Protein AF-A0A164IA90-F1 (afdb_monomer)

Foldseek 3Di:
DDDDDDPPPDDPLVVLLVQLVVLLVVLVVLLVVLVVLVVDQAQPQPPPGNHPLPDVCNVVRVVSNVVSNVVSVVSNVSSVVSNVVSVVSNVVSVVSVVVVVVVVVVVVVVVVD

pLDDT: mean 82.69, std 14.76, range [39.81, 97.88]

Organism: NCBI:txid455432

InterPro domains:
  IPR036689 ESAT-6-like superfamily [SSF140453] (9-107)

Mean predicted aligned error: 9.69 Å

Secondary structure (DSSP, 8-state):
------------HHHHHHHHHHHHHHHHHHHHHHHHHHHT-TTS-TTT-S-TT-GGGHHHHHHHHHHHHHHHHHHHHHHHHHHHHHHHHHHHHHHHHHHHHHHHHHHHHHTT-

Solvent-accessible surface area (backbone atoms only — not comparable to full-atom values): 6190 Å² total; per-residue (Å²): 142,85,83,90,86,75,95,67,87,77,76,60,45,66,58,39,46,50,52,20,52,52,33,38,54,50,17,50,51,37,39,51,52,22,53,52,45,68,78,60,50,57,46,70,18,82,92,84,41,88,35,76,53,38,86,95,32,44,72,57,22,52,52,51,26,55,48,50,54,51,50,29,52,49,32,44,54,50,18,52,52,38,35,53,50,18,48,51,42,41,50,53,32,52,55,50,57,50,52,52,53,52,50,52,52,52,50,56,58,60,74,75,111

Radius of gyration: 25.87 Å; Cα contacts (8 Å, |Δi|>4): 86; chains: 1; bounding box: 50×20×84 Å

Sequence (113 aa):
MTGTGSDGVSIDVAGVASLAAEMRRSAETIAQHAGRLDAQLFGTGRGGAESEAGRNYAAHGEAVHAGLERISHWLRQWSRAVSATADALGTAGVDYSTTERENARRIAAAGNQ

Structure (mmCIF, N/CA/C/O backbone):
data_AF-A0A164IA90-F1
#
_entry.id   AF-A0A164IA90-F1
#
loop_
_atom_site.group_PDB
_atom_site.id
_atom_site.type_symbol
_atom_site.label_atom_id
_atom_site.label_alt_id
_atom_site.label_comp_id
_atom_site.label_asym_id
_atom_site.label_entity_id
_atom_site.label_seq_id
_atom_site.pdbx_PDB_ins_code
_atom_site.Cartn_x
_atom_site.Cartn_y
_atom_site.Cartn_z
_atom_site.occupancy
_atom_site.B_iso_or_equiv
_atom_site.auth_seq_id
_atom_site.auth_comp_id
_atom_site.auth_asym_id
_atom_site.auth_atom_id
_atom_site.pdbx_PDB_model_num
ATOM 1 N N . MET A 1 1 ? -5.158 -7.625 53.491 1.00 46.44 1 MET A N 1
ATOM 2 C CA . MET A 1 1 ? -5.173 -8.553 52.344 1.00 46.44 1 MET A CA 1
ATOM 3 C C . MET A 1 1 ? -6.606 -8.644 51.846 1.00 46.44 1 MET A C 1
ATOM 5 O O . MET A 1 1 ? -7.401 -9.350 52.444 1.00 46.44 1 MET A O 1
ATOM 9 N N . THR A 1 2 ? -6.943 -7.860 50.824 1.00 39.81 2 THR A N 1
ATOM 10 C CA . THR A 1 2 ? -8.220 -7.902 50.091 1.00 39.81 2 THR A CA 1
ATOM 11 C C . THR A 1 2 ? -7.862 -7.676 48.630 1.00 39.81 2 THR A C 1
ATOM 13 O O . THR A 1 2 ? -7.368 -6.607 48.277 1.00 39.81 2 THR A O 1
ATOM 16 N N . GLY A 1 3 ? -7.959 -8.739 47.837 1.00 40.34 3 GLY A N 1
ATOM 17 C CA . GLY A 1 3 ? -7.514 -8.769 46.452 1.00 40.34 3 GLY A CA 1
ATOM 18 C C . GLY A 1 3 ? -8.601 -8.412 45.437 1.00 40.34 3 GLY A C 1
ATOM 19 O O . GLY A 1 3 ? -9.791 -8.470 45.734 1.00 40.34 3 GLY A O 1
ATOM 20 N N . THR A 1 4 ? -8.084 -8.152 44.232 1.00 59.50 4 THR A N 1
ATOM 21 C CA . THR A 1 4 ? -8.633 -8.367 42.878 1.00 59.50 4 THR A CA 1
ATOM 22 C C . THR A 1 4 ? -9.707 -7.427 42.318 1.00 59.50 4 THR A C 1
ATOM 24 O O . THR A 1 4 ? -10.856 -7.449 42.741 1.00 59.50 4 THR A O 1
ATOM 27 N N . GLY A 1 5 ? -9.309 -6.723 41.246 1.00 46.22 5 GLY A N 1
ATOM 28 C CA . GLY A 1 5 ? -10.140 -6.015 40.261 1.00 46.22 5 GLY A CA 1
ATOM 29 C C . GLY A 1 5 ? -9.548 -4.627 39.986 1.00 46.22 5 GLY A C 1
ATOM 30 O O . GLY A 1 5 ? -9.716 -3.745 40.810 1.00 46.22 5 GLY A O 1
ATOM 31 N N . SER A 1 6 ? -8.780 -4.339 38.934 1.00 47.69 6 SER A N 1
ATOM 32 C CA . SER A 1 6 ? -8.774 -4.847 37.564 1.00 47.69 6 SER A CA 1
ATOM 33 C C . SER A 1 6 ? -7.370 -4.714 36.944 1.00 47.69 6 SER A C 1
ATOM 35 O O . SER A 1 6 ? -6.975 -3.618 36.552 1.00 47.69 6 SER A O 1
ATOM 37 N N . ASP A 1 7 ? -6.653 -5.817 36.736 1.00 44.84 7 ASP A N 1
ATOM 38 C CA . ASP A 1 7 ? -5.526 -5.840 35.781 1.00 44.84 7 ASP A CA 1
ATOM 39 C C . ASP A 1 7 ? -6.075 -5.994 34.350 1.00 44.84 7 ASP A C 1
ATOM 41 O O . ASP A 1 7 ? -5.654 -6.840 33.561 1.00 44.84 7 ASP A O 1
ATOM 45 N N . GLY A 1 8 ? -7.116 -5.219 34.039 1.00 48.75 8 GLY A N 1
ATOM 46 C CA . GLY A 1 8 ? -7.713 -5.175 32.718 1.00 48.75 8 GLY A CA 1
ATOM 47 C C . GLY A 1 8 ? -6.752 -4.441 31.802 1.00 48.75 8 GLY A C 1
ATOM 48 O O . GLY A 1 8 ? -6.618 -3.223 31.898 1.00 48.75 8 GLY A O 1
ATOM 49 N N . VAL A 1 9 ? -6.067 -5.177 30.928 1.00 58.28 9 VAL A N 1
ATOM 50 C CA . VAL A 1 9 ? -5.353 -4.591 29.791 1.00 58.28 9 VAL A CA 1
ATOM 51 C C . VAL A 1 9 ? -6.383 -3.827 28.969 1.00 58.28 9 VAL A C 1
ATOM 53 O O . VAL A 1 9 ? -7.111 -4.455 28.211 1.00 58.28 9 VAL A O 1
ATOM 56 N N . SER A 1 10 ? -6.470 -2.510 29.155 1.00 65.56 10 SER A N 1
ATOM 57 C CA . SER A 1 10 ? -7.334 -1.614 28.387 1.00 65.56 10 SER A CA 1
ATOM 58 C C . SER A 1 10 ? -6.644 -1.265 27.071 1.00 65.56 10 SER A C 1
ATOM 60 O O . SER A 1 10 ? -5.515 -0.770 27.068 1.00 65.56 10 SER A O 1
ATOM 62 N N . ILE A 1 11 ? -7.298 -1.551 25.945 1.00 73.50 11 ILE A N 1
ATOM 63 C CA . ILE A 1 11 ? -6.842 -1.083 24.634 1.00 73.50 11 ILE A CA 1
ATOM 64 C C . ILE A 1 11 ? -7.284 0.368 24.453 1.00 73.50 11 ILE A C 1
ATOM 66 O O . ILE A 1 11 ? -8.469 0.684 24.56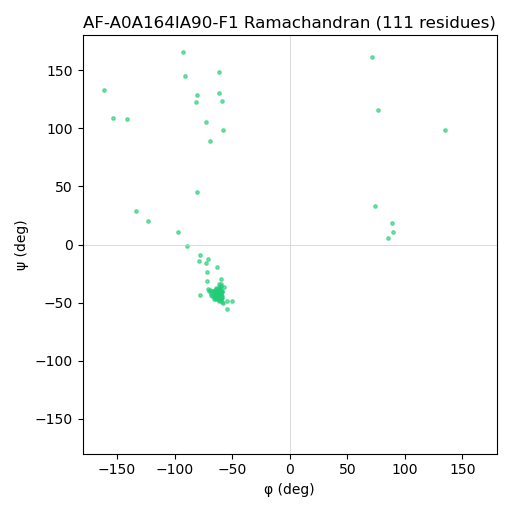2 1.00 73.50 11 ILE A O 1
ATOM 70 N N . ASP A 1 12 ? -6.341 1.237 24.085 1.00 83.12 12 ASP A N 1
ATOM 71 C CA . ASP A 1 12 ? -6.658 2.564 23.564 1.00 83.12 12 ASP A CA 1
ATOM 72 C C . ASP A 1 12 ? -7.298 2.435 22.172 1.00 83.12 12 ASP A C 1
ATOM 74 O O . ASP A 1 12 ? -6.630 2.424 21.136 1.00 83.12 12 ASP A O 1
ATOM 78 N N . VAL A 1 13 ? -8.625 2.303 22.153 1.00 82.12 13 VAL A N 1
ATOM 79 C CA . VAL A 1 13 ? -9.419 2.169 20.925 1.00 82.12 13 VAL A CA 1
ATOM 80 C C . VAL A 1 13 ? -9.234 3.383 20.007 1.00 82.12 13 VAL A C 1
ATOM 82 O O . VAL A 1 13 ? -9.220 3.226 18.785 1.00 82.12 13 VAL A O 1
ATOM 85 N N . ALA A 1 14 ? -9.056 4.584 20.568 1.00 82.69 14 ALA A N 1
ATOM 86 C CA . ALA A 1 14 ? -8.830 5.796 19.784 1.00 82.69 14 ALA A CA 1
ATOM 87 C C . ALA A 1 14 ? -7.440 5.781 19.126 1.00 82.69 14 ALA A C 1
ATOM 89 O O . ALA A 1 14 ? -7.312 6.125 17.945 1.00 82.69 14 ALA A O 1
ATOM 90 N N . GLY A 1 15 ? -6.423 5.314 19.852 1.00 85.75 15 GLY A N 1
ATOM 91 C CA . GLY A 1 15 ? -5.078 5.076 19.330 1.00 85.75 15 GLY A CA 1
ATOM 92 C C . GLY A 1 15 ? -5.062 4.038 18.207 1.00 85.75 15 GLY A C 1
ATOM 93 O O . GLY A 1 15 ? -4.502 4.295 17.141 1.00 85.75 15 GLY A O 1
ATOM 94 N N . VAL A 1 16 ? -5.752 2.905 18.384 1.00 87.94 16 VAL A N 1
ATOM 95 C CA . VAL A 1 16 ? -5.875 1.861 17.346 1.00 87.94 16 VAL A CA 1
ATOM 96 C C . VAL A 1 16 ? -6.597 2.385 16.104 1.00 87.94 16 VAL A C 1
ATOM 98 O O . VAL A 1 16 ? -6.147 2.144 14.983 1.00 87.94 16 VAL A O 1
ATOM 101 N N . ALA A 1 17 ? -7.685 3.140 16.276 1.00 86.88 17 ALA A N 1
ATOM 102 C CA . ALA A 1 17 ? -8.403 3.747 15.157 1.00 86.88 17 ALA A CA 1
ATOM 103 C C . ALA A 1 17 ? -7.533 4.761 14.393 1.00 86.88 17 ALA A C 1
ATOM 105 O O . ALA A 1 17 ? -7.547 4.781 13.159 1.00 86.88 17 ALA A O 1
ATOM 106 N N . SER A 1 18 ? -6.745 5.565 15.113 1.00 90.81 18 SER A N 1
ATOM 107 C CA . SER A 1 18 ? -5.811 6.529 14.520 1.00 90.81 18 SER A CA 1
ATOM 108 C C . SER A 1 18 ? -4.702 5.825 13.738 1.00 90.81 18 SER A C 1
ATOM 110 O O . SER A 1 18 ? -4.471 6.157 12.576 1.00 90.81 18 SER A O 1
ATOM 112 N N . LEU A 1 19 ? -4.095 4.783 14.315 1.00 91.25 19 LEU A N 1
ATOM 113 C CA . LEU A 1 19 ? -3.091 3.962 13.639 1.00 91.25 19 LEU A CA 1
ATOM 114 C C . LEU A 1 19 ? -3.654 3.318 12.364 1.00 91.25 19 LEU A C 1
ATOM 116 O O . LEU A 1 19 ? -3.032 3.386 11.305 1.00 91.25 19 LEU A O 1
ATOM 120 N N . ALA A 1 20 ? -4.856 2.737 12.429 1.00 91.75 20 ALA A N 1
ATOM 121 C CA . ALA A 1 20 ? -5.515 2.169 11.256 1.00 91.75 20 ALA A CA 1
ATOM 122 C C . ALA A 1 20 ? -5.733 3.229 10.157 1.00 91.75 20 ALA A C 1
ATOM 124 O O . ALA A 1 20 ? -5.506 2.963 8.976 1.00 91.75 20 ALA A O 1
ATOM 125 N N . ALA A 1 21 ? -6.123 4.453 10.522 1.00 92.50 21 ALA A N 1
ATOM 126 C CA . ALA A 1 21 ? -6.273 5.548 9.565 1.00 92.50 21 ALA A CA 1
ATOM 127 C C . ALA A 1 21 ? -4.933 5.966 8.924 1.00 92.50 21 ALA A C 1
ATOM 129 O O . ALA A 1 21 ? -4.872 6.186 7.712 1.00 92.50 21 ALA A O 1
ATOM 130 N N . GLU A 1 22 ? -3.850 6.034 9.700 1.00 96.19 22 GLU A N 1
ATOM 131 C CA . GLU A 1 22 ? -2.503 6.328 9.190 1.00 96.19 22 GLU A CA 1
ATOM 132 C C . GLU A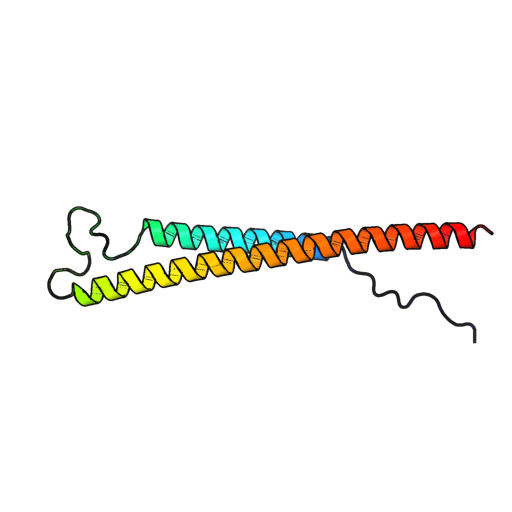 1 22 ? -1.982 5.237 8.249 1.00 96.19 22 GLU A C 1
ATOM 134 O O . GLU A 1 22 ? -1.391 5.534 7.204 1.00 96.19 22 GLU A O 1
ATOM 139 N N . MET A 1 23 ? -2.257 3.972 8.569 1.00 95.88 23 MET A N 1
ATOM 140 C CA . MET A 1 23 ? -1.922 2.844 7.706 1.00 95.88 23 MET A CA 1
ATOM 141 C C . MET A 1 23 ? -2.680 2.911 6.377 1.00 95.88 23 MET A C 1
ATOM 143 O O . MET A 1 23 ? -2.057 2.753 5.327 1.00 95.88 23 MET A O 1
ATOM 147 N N . ARG A 1 24 ? -3.983 3.233 6.379 1.00 95.75 24 ARG A N 1
ATOM 148 C CA . ARG A 1 24 ? -4.744 3.437 5.128 1.00 95.75 24 ARG A CA 1
ATOM 149 C C . ARG A 1 24 ? -4.156 4.563 4.280 1.00 95.75 24 ARG A C 1
ATOM 151 O O . ARG A 1 24 ? -3.925 4.368 3.090 1.00 95.75 24 ARG A O 1
ATOM 158 N N . ARG A 1 25 ? -3.808 5.700 4.891 1.00 97.50 25 ARG A N 1
ATOM 159 C CA . ARG A 1 25 ? -3.158 6.817 4.180 1.00 97.50 25 ARG A CA 1
ATOM 160 C C . ARG A 1 25 ? -1.808 6.411 3.579 1.00 97.50 25 ARG A C 1
ATOM 162 O O . ARG A 1 25 ? -1.462 6.812 2.465 1.00 97.50 25 ARG A O 1
ATOM 169 N N . SER A 1 26 ? -1.048 5.590 4.299 1.00 96.94 26 SER A N 1
ATOM 170 C CA . SER A 1 26 ? 0.221 5.040 3.813 1.00 96.94 26 SER A CA 1
ATOM 171 C C . SER A 1 26 ? -0.003 4.097 2.628 1.00 96.94 26 SER A C 1
ATOM 173 O O . SER A 1 26 ? 0.679 4.216 1.610 1.00 96.94 26 SER A O 1
ATOM 175 N N . ALA A 1 27 ? -1.003 3.216 2.708 1.00 96.25 27 ALA A N 1
ATOM 176 C CA . ALA A 1 27 ? -1.383 2.327 1.616 1.00 96.25 27 ALA A CA 1
ATOM 177 C C . ALA A 1 27 ? -1.812 3.097 0.358 1.00 96.25 27 ALA A C 1
ATOM 179 O O . ALA A 1 27 ? -1.386 2.747 -0.745 1.00 96.25 27 ALA A O 1
ATOM 180 N N . GLU A 1 28 ? -2.596 4.166 0.511 1.00 97.19 28 GLU A N 1
ATOM 181 C CA . GLU A 1 28 ? -2.987 5.059 -0.585 1.00 97.19 28 GLU A CA 1
ATOM 182 C C . GLU A 1 28 ? -1.771 5.736 -1.221 1.00 97.19 28 GLU A C 1
ATOM 184 O O . GLU A 1 28 ? -1.633 5.749 -2.444 1.00 97.19 28 GLU A O 1
ATOM 189 N N . THR A 1 29 ? -0.848 6.244 -0.401 1.00 97.88 29 THR A N 1
ATOM 190 C CA . THR A 1 29 ? 0.391 6.872 -0.881 1.00 97.88 29 THR A CA 1
ATOM 191 C C . THR A 1 29 ? 1.219 5.883 -1.706 1.00 97.88 29 THR A C 1
ATOM 193 O O . THR A 1 29 ? 1.653 6.204 -2.815 1.00 97.88 29 THR A O 1
ATOM 196 N N . ILE A 1 30 ? 1.382 4.648 -1.221 1.00 96.44 30 ILE A N 1
ATOM 197 C CA . ILE A 1 30 ? 2.080 3.577 -1.947 1.00 96.44 30 ILE A CA 1
ATOM 198 C C . ILE A 1 30 ? 1.374 3.269 -3.278 1.00 96.44 30 ILE A C 1
ATOM 200 O O . ILE A 1 30 ? 2.035 3.166 -4.314 1.00 96.44 30 ILE A O 1
ATOM 204 N N . ALA A 1 31 ? 0.040 3.173 -3.284 1.00 96.31 31 ALA A N 1
ATOM 205 C CA . ALA A 1 31 ? -0.733 2.940 -4.504 1.00 96.31 31 ALA A CA 1
ATOM 206 C C . ALA A 1 31 ? -0.551 4.070 -5.532 1.00 96.31 31 ALA A C 1
ATOM 208 O O . ALA A 1 31 ? -0.380 3.801 -6.721 1.00 96.31 31 ALA A O 1
ATOM 209 N N . GLN A 1 32 ? -0.517 5.328 -5.084 1.00 96.88 32 GLN A N 1
ATOM 210 C CA . GLN A 1 32 ? -0.247 6.479 -5.951 1.00 96.88 32 GLN A CA 1
ATOM 211 C C . GLN A 1 32 ? 1.166 6.433 -6.545 1.00 96.88 32 GLN A C 1
ATOM 213 O O . GLN A 1 32 ? 1.362 6.799 -7.704 1.00 96.88 32 GLN A O 1
ATOM 218 N N . HIS A 1 33 ? 2.170 5.984 -5.785 1.00 95.56 33 HIS A N 1
ATOM 219 C CA . HIS A 1 33 ? 3.517 5.772 -6.323 1.00 95.56 33 HIS A CA 1
ATOM 220 C C . HIS A 1 33 ? 3.550 4.674 -7.389 1.00 95.56 33 HIS A C 1
ATOM 222 O O . HIS A 1 33 ? 4.158 4.892 -8.435 1.00 95.56 33 HIS A O 1
ATOM 228 N N . ALA A 1 34 ? 2.852 3.554 -7.177 1.00 95.44 34 ALA A N 1
ATOM 229 C CA . ALA A 1 34 ? 2.717 2.508 -8.193 1.00 95.44 34 ALA A CA 1
ATOM 230 C C . ALA A 1 34 ? 2.042 3.039 -9.472 1.00 95.44 34 ALA A C 1
ATOM 232 O O . ALA A 1 34 ? 2.536 2.819 -10.574 1.00 95.44 34 ALA A O 1
ATOM 233 N N . GLY A 1 35 ? 0.962 3.817 -9.332 1.00 93.19 35 GLY A N 1
ATOM 234 C CA . GLY A 1 35 ? 0.283 4.438 -10.473 1.00 93.19 35 GLY A CA 1
ATOM 235 C C . GLY A 1 35 ? 1.163 5.432 -11.240 1.00 93.19 35 GLY A C 1
ATOM 236 O O . GLY A 1 35 ? 1.139 5.460 -12.468 1.00 93.19 35 GLY A O 1
ATOM 237 N N . ARG A 1 36 ? 1.987 6.222 -10.536 1.00 92.12 36 ARG A N 1
ATOM 238 C CA . ARG A 1 36 ? 2.966 7.123 -11.172 1.00 92.12 36 ARG A CA 1
ATOM 239 C C . ARG A 1 36 ? 4.043 6.362 -11.941 1.00 92.12 36 ARG A C 1
ATOM 241 O O . ARG A 1 36 ? 4.388 6.780 -13.041 1.00 92.12 36 ARG A O 1
ATOM 248 N N . LEU A 1 37 ? 4.535 5.257 -11.379 1.00 90.81 37 LEU A N 1
ATOM 249 C CA . LEU A 1 37 ? 5.486 4.362 -12.039 1.00 90.81 37 LEU A CA 1
ATOM 250 C C . LEU A 1 37 ? 4.911 3.806 -13.342 1.00 90.81 37 LEU A C 1
ATOM 252 O O . LEU A 1 37 ? 5.552 3.947 -14.378 1.00 90.81 37 LEU A O 1
ATOM 256 N N . ASP A 1 38 ? 3.687 3.274 -13.315 1.00 89.81 38 ASP A N 1
ATOM 257 C CA . ASP A 1 38 ? 3.021 2.761 -14.522 1.00 89.81 38 ASP A CA 1
ATOM 258 C C . ASP A 1 38 ? 2.839 3.846 -15.595 1.00 89.81 38 ASP A C 1
ATOM 260 O O . ASP A 1 38 ? 3.046 3.606 -16.782 1.00 89.81 38 ASP A O 1
ATOM 264 N N . ALA A 1 39 ? 2.482 5.067 -15.185 1.00 88.62 39 ALA A N 1
ATOM 265 C CA . ALA A 1 39 ? 2.266 6.188 -16.100 1.00 88.62 39 ALA A CA 1
ATOM 266 C C . ALA A 1 39 ? 3.560 6.743 -16.729 1.00 88.62 39 ALA A C 1
ATOM 268 O O . ALA A 1 39 ? 3.494 7.576 -17.646 1.00 88.62 39 ALA A O 1
ATOM 269 N N . GLN A 1 40 ? 4.725 6.346 -16.208 1.00 85.75 40 GLN A N 1
ATOM 270 C CA . GLN A 1 40 ? 6.047 6.840 -16.595 1.00 85.75 40 GLN A CA 1
ATOM 271 C C . GLN A 1 40 ? 7.056 5.697 -16.803 1.00 85.75 40 GLN A C 1
ATOM 273 O O . GLN A 1 40 ? 8.254 5.901 -16.606 1.00 85.75 40 GLN A O 1
ATOM 278 N N . LEU A 1 41 ? 6.595 4.503 -17.196 1.00 83.69 41 LEU A N 1
ATOM 279 C CA . LEU A 1 41 ? 7.482 3.368 -17.453 1.00 83.69 41 LEU A CA 1
ATOM 280 C C . LEU A 1 41 ? 8.504 3.713 -18.545 1.00 83.69 41 LEU A C 1
ATOM 282 O O . LEU A 1 41 ? 8.149 4.064 -19.673 1.00 83.69 41 LEU A O 1
ATOM 286 N N . PHE A 1 42 ? 9.782 3.577 -18.194 1.00 82.94 42 PHE A N 1
ATOM 287 C CA . PHE A 1 42 ? 10.889 3.630 -19.143 1.00 82.94 42 PHE A CA 1
ATOM 288 C C . PHE A 1 42 ? 10.756 2.497 -20.165 1.00 82.94 42 PHE A C 1
ATOM 290 O O . PHE A 1 42 ? 10.276 1.421 -19.822 1.00 82.94 42 PHE A O 1
ATOM 297 N N . GLY A 1 43 ? 11.206 2.704 -21.397 1.00 72.75 43 GLY A N 1
ATOM 298 C CA . GLY A 1 43 ? 11.162 1.702 -22.461 1.00 72.75 43 GLY A CA 1
ATOM 299 C C . GLY A 1 43 ? 9.835 1.657 -23.220 1.00 72.75 43 GLY A C 1
ATOM 300 O O . GLY A 1 43 ? 9.665 0.780 -24.056 1.00 72.75 43 GLY A O 1
ATOM 301 N N . THR A 1 44 ? 8.895 2.572 -22.949 1.00 69.50 44 THR A N 1
ATOM 302 C CA . THR A 1 44 ? 7.583 2.617 -23.627 1.00 69.50 44 THR A CA 1
ATOM 303 C C . THR A 1 44 ? 7.586 3.461 -24.900 1.00 69.50 44 THR A C 1
ATOM 305 O O . THR A 1 44 ? 6.564 3.545 -25.583 1.00 69.50 44 THR A O 1
ATOM 308 N N . GLY A 1 45 ? 8.721 4.079 -25.241 1.00 66.38 45 GLY A N 1
ATOM 309 C CA . GLY A 1 45 ? 8.864 4.799 -26.502 1.00 66.38 45 GLY A CA 1
ATOM 310 C C . GLY A 1 45 ? 8.134 6.143 -26.529 1.00 66.38 45 GLY A C 1
ATOM 311 O O . GLY A 1 45 ? 7.606 6.582 -27.559 1.00 66.38 45 GLY A O 1
ATOM 312 N N . ARG A 1 46 ? 8.060 6.824 -25.379 1.00 64.56 46 ARG A N 1
ATOM 313 C CA . ARG A 1 46 ? 7.336 8.095 -25.283 1.00 64.56 46 ARG A CA 1
ATOM 314 C C . ARG A 1 46 ? 7.964 9.141 -26.213 1.00 64.56 46 ARG A C 1
ATOM 316 O O . ARG A 1 46 ? 9.169 9.366 -26.189 1.00 64.56 46 ARG A O 1
ATOM 323 N N . GLY A 1 47 ? 7.133 9.812 -27.016 1.00 59.50 47 GLY A N 1
ATOM 324 C CA . GLY A 1 47 ? 7.581 10.867 -27.937 1.00 59.50 47 GLY A CA 1
ATOM 325 C C . GLY A 1 47 ? 8.008 10.396 -29.335 1.00 59.50 47 GLY A C 1
ATOM 326 O O . GLY A 1 47 ? 8.680 11.150 -30.031 1.00 59.50 47 GLY A O 1
ATOM 327 N N . GLY A 1 48 ? 7.616 9.189 -29.763 1.00 57.12 48 GLY A N 1
ATOM 328 C CA . GLY A 1 48 ? 7.862 8.690 -31.127 1.00 57.12 48 GLY A CA 1
ATOM 329 C C . GLY A 1 48 ? 9.187 7.942 -31.309 1.00 57.12 48 GLY A C 1
ATOM 330 O O . GLY A 1 48 ? 9.575 7.659 -32.439 1.00 57.12 48 GLY A O 1
ATOM 331 N N . ALA A 1 49 ? 9.879 7.620 -30.214 1.00 61.56 49 ALA A N 1
ATOM 332 C CA . ALA A 1 49 ? 11.040 6.736 -30.219 1.00 61.56 49 ALA A CA 1
ATOM 333 C C . ALA A 1 49 ? 10.596 5.282 -29.991 1.00 61.56 49 ALA A C 1
ATOM 335 O O . ALA A 1 49 ? 9.685 5.044 -29.215 1.00 61.56 49 ALA A O 1
ATOM 336 N N . GLU A 1 50 ? 11.251 4.298 -30.609 1.00 61.00 50 GLU A N 1
ATOM 337 C CA . GLU A 1 50 ? 10.955 2.873 -30.353 1.00 61.00 50 GLU A CA 1
ATOM 338 C C . GLU A 1 50 ? 11.439 2.411 -28.962 1.00 61.00 50 GLU A C 1
ATOM 340 O O . GLU A 1 50 ? 10.917 1.453 -28.407 1.00 61.00 50 GLU A O 1
ATOM 345 N N . SER A 1 51 ? 12.436 3.094 -28.385 1.00 67.50 51 SER A N 1
ATOM 346 C CA . SER A 1 51 ? 12.977 2.834 -27.044 1.00 67.50 51 SER A CA 1
ATOM 347 C C . SER A 1 51 ? 13.755 4.053 -26.541 1.00 67.50 51 SER A C 1
ATOM 349 O O . SER A 1 51 ? 14.614 4.568 -27.263 1.00 67.50 51 SER A O 1
ATOM 351 N N . GLU A 1 52 ? 13.526 4.489 -25.295 1.00 77.38 52 GLU A N 1
ATOM 352 C CA . GLU A 1 52 ? 14.316 5.561 -24.666 1.00 77.38 52 GLU A CA 1
ATOM 353 C C . GLU A 1 52 ? 15.805 5.195 -24.493 1.00 77.38 52 GLU A C 1
ATOM 355 O O . GLU A 1 52 ? 16.641 6.085 -24.356 1.00 77.38 52 GLU A O 1
ATOM 360 N N . ALA A 1 53 ? 16.166 3.905 -24.529 1.00 80.06 53 ALA A N 1
ATOM 361 C CA . ALA A 1 53 ? 17.555 3.452 -24.401 1.00 80.06 53 ALA A CA 1
ATOM 362 C C . ALA A 1 53 ? 18.371 3.603 -25.703 1.00 80.06 53 ALA A C 1
ATOM 364 O O . ALA A 1 53 ? 19.601 3.527 -25.683 1.00 80.06 53 ALA A O 1
ATOM 365 N N . GLY A 1 54 ? 17.707 3.826 -26.845 1.00 77.06 54 GLY A N 1
ATOM 366 C CA . GLY A 1 54 ? 18.332 3.798 -28.167 1.00 77.06 54 GLY A CA 1
ATOM 367 C C . GLY A 1 54 ? 18.715 2.381 -28.628 1.00 77.06 54 GLY A C 1
ATOM 368 O O . GLY A 1 54 ? 18.834 1.446 -27.838 1.00 77.06 54 GLY A O 1
ATOM 369 N N . ARG A 1 55 ? 18.932 2.204 -29.941 1.00 79.25 55 ARG A N 1
ATOM 370 C CA . ARG A 1 55 ? 19.078 0.870 -30.571 1.00 79.25 55 ARG A CA 1
ATOM 371 C C . ARG A 1 55 ? 20.201 0.007 -29.986 1.00 79.25 55 ARG A C 1
ATOM 373 O O . ARG A 1 55 ? 20.034 -1.199 -29.858 1.00 79.25 55 ARG A O 1
ATOM 380 N N . ASN A 1 56 ? 21.324 0.613 -29.598 1.00 85.50 56 ASN A N 1
ATOM 381 C CA . ASN A 1 56 ? 22.475 -0.122 -29.060 1.00 85.50 56 ASN A CA 1
ATOM 382 C C . ASN A 1 56 ? 22.245 -0.659 -27.636 1.00 85.50 56 ASN A C 1
ATOM 384 O O . ASN A 1 56 ? 22.991 -1.526 -27.189 1.00 85.50 56 ASN A O 1
ATOM 388 N N . TYR A 1 57 ? 21.227 -0.162 -26.927 1.00 83.38 57 TYR A N 1
ATOM 389 C CA . TYR A 1 57 ? 20.923 -0.542 -25.547 1.00 83.38 57 TYR A CA 1
ATOM 390 C C . TYR A 1 57 ? 19.496 -1.075 -25.387 1.00 83.38 57 TYR A C 1
ATOM 392 O O . TYR A 1 57 ? 18.994 -1.124 -24.267 1.00 83.38 57 TYR A O 1
ATOM 400 N N . ALA A 1 58 ? 18.856 -1.521 -26.473 1.00 82.44 58 ALA A N 1
ATOM 401 C CA . ALA A 1 58 ? 17.480 -2.022 -26.460 1.00 82.44 58 ALA A CA 1
ATOM 402 C C . ALA A 1 58 ? 17.248 -3.082 -25.363 1.00 82.44 58 ALA A C 1
ATOM 404 O O . ALA A 1 58 ? 16.371 -2.908 -24.523 1.00 82.44 58 ALA A O 1
ATOM 405 N N . ALA A 1 59 ? 18.126 -4.088 -25.272 1.00 85.31 59 ALA A N 1
ATOM 406 C CA . ALA A 1 59 ? 18.052 -5.127 -24.239 1.00 85.31 59 ALA A CA 1
ATOM 407 C C . ALA A 1 59 ? 18.181 -4.579 -22.802 1.00 85.31 59 ALA A C 1
ATOM 409 O O . ALA A 1 59 ? 17.551 -5.084 -21.875 1.00 85.31 59 ALA A O 1
ATOM 410 N N . HIS A 1 60 ? 18.978 -3.524 -22.598 1.00 88.31 60 HIS A N 1
ATOM 411 C CA . HIS A 1 60 ? 19.077 -2.873 -21.289 1.00 88.31 60 HIS A CA 1
ATOM 412 C C . HIS A 1 60 ? 17.796 -2.098 -20.972 1.00 88.31 60 HIS A C 1
ATOM 414 O O . HIS A 1 60 ? 17.338 -2.115 -19.833 1.00 88.31 60 HIS A O 1
ATOM 420 N N . GLY A 1 61 ? 17.199 -1.446 -21.972 1.00 87.25 61 GLY A N 1
ATOM 421 C CA . GLY A 1 61 ? 15.939 -0.737 -21.799 1.00 87.25 61 GLY A CA 1
ATOM 422 C C . GLY A 1 61 ? 14.769 -1.663 -21.483 1.00 87.25 61 GLY A C 1
ATOM 423 O O . GLY A 1 61 ? 13.994 -1.355 -20.582 1.00 87.25 61 GLY A O 1
ATOM 424 N N . GLU A 1 62 ? 14.699 -2.825 -22.134 1.00 87.12 62 GLU A N 1
ATOM 425 C CA . GLU A 1 62 ? 13.741 -3.887 -21.802 1.00 87.12 62 GLU A CA 1
ATOM 426 C C . GLU A 1 62 ? 13.933 -4.398 -20.369 1.00 87.12 6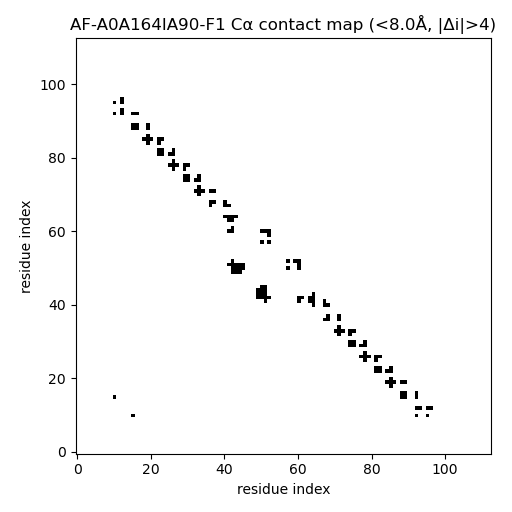2 GLU A C 1
ATOM 428 O O . GLU A 1 62 ? 12.965 -4.540 -19.623 1.00 87.12 62 GLU A O 1
ATOM 433 N N . ALA A 1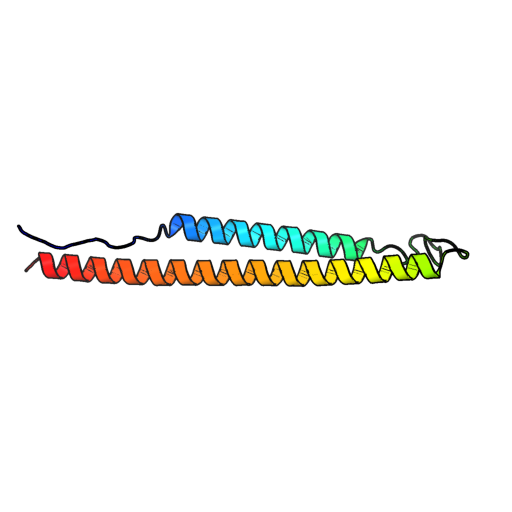 63 ? 15.180 -4.617 -19.940 1.00 90.50 63 ALA A N 1
ATOM 434 C CA . ALA A 1 63 ? 15.468 -5.049 -18.574 1.00 90.50 63 ALA A CA 1
ATOM 435 C C . ALA A 1 63 ? 15.043 -4.001 -17.529 1.00 90.50 63 ALA A C 1
ATOM 437 O O . ALA A 1 63 ? 14.475 -4.354 -16.492 1.00 90.50 63 ALA A O 1
ATOM 438 N N . VAL A 1 64 ? 15.280 -2.713 -17.802 1.00 90.12 64 VAL A N 1
ATOM 439 C CA . VAL A 1 64 ? 14.814 -1.611 -16.946 1.00 90.12 64 VAL A CA 1
ATOM 440 C C . VAL A 1 64 ? 13.288 -1.567 -16.915 1.00 90.12 64 VAL A C 1
ATOM 442 O O . VAL A 1 64 ? 12.717 -1.492 -15.829 1.00 90.12 64 VAL A O 1
ATOM 445 N N . HIS A 1 65 ? 12.630 -1.667 -18.071 1.00 90.19 65 HIS A N 1
ATOM 446 C CA . HIS A 1 65 ? 11.172 -1.699 -18.175 1.00 90.19 65 HIS A CA 1
ATOM 447 C C . HIS A 1 65 ? 10.571 -2.814 -17.310 1.00 90.19 65 HIS A C 1
ATOM 449 O O . HIS A 1 65 ? 9.799 -2.537 -16.392 1.00 90.19 65 HIS A O 1
ATOM 455 N N . ALA A 1 66 ? 11.015 -4.057 -17.518 1.00 91.44 66 ALA A N 1
ATOM 456 C CA . ALA A 1 66 ? 10.548 -5.216 -16.760 1.00 91.44 66 ALA A CA 1
ATOM 457 C C . ALA A 1 66 ? 10.826 -5.079 -15.250 1.00 91.44 66 ALA A C 1
ATOM 459 O O . ALA A 1 66 ? 10.022 -5.487 -14.406 1.00 91.44 66 ALA A O 1
ATOM 460 N N . GLY A 1 67 ? 11.960 -4.474 -14.883 1.00 93.50 67 GLY A N 1
ATOM 461 C CA . GLY A 1 67 ? 12.279 -4.150 -13.494 1.00 93.50 67 GLY A CA 1
ATOM 462 C C . GLY A 1 67 ? 11.273 -3.177 -12.873 1.00 93.50 67 GLY A C 1
ATOM 463 O O . GLY A 1 67 ? 10.790 -3.417 -11.763 1.00 93.50 67 GLY A O 1
ATOM 464 N N . LEU A 1 68 ? 10.917 -2.109 -13.590 1.00 93.38 68 LEU A N 1
ATOM 465 C CA . LEU A 1 68 ? 9.948 -1.109 -13.135 1.00 93.38 68 LEU A CA 1
ATOM 466 C C . LEU A 1 68 ? 8.530 -1.684 -13.032 1.00 93.38 68 LEU A C 1
ATOM 468 O O . LEU A 1 68 ? 7.847 -1.426 -12.039 1.00 93.38 68 LEU A O 1
ATOM 472 N N . GLU A 1 69 ? 8.112 -2.522 -13.983 1.00 93.75 69 GLU A N 1
ATOM 473 C CA . GLU A 1 69 ? 6.838 -3.249 -13.903 1.00 93.75 69 GLU A CA 1
ATOM 474 C C . GLU A 1 69 ? 6.776 -4.127 -12.649 1.00 93.75 69 GLU A C 1
ATOM 476 O O . GLU A 1 69 ? 5.788 -4.117 -11.905 1.00 93.75 69 GLU A O 1
ATOM 481 N N . ARG A 1 70 ? 7.865 -4.850 -12.361 1.00 96.06 70 ARG A N 1
ATOM 482 C CA . ARG A 1 70 ? 7.962 -5.697 -11.170 1.00 96.06 70 ARG A CA 1
ATOM 483 C C . ARG A 1 70 ? 7.908 -4.878 -9.882 1.00 96.06 70 ARG A C 1
ATOM 485 O O . ARG A 1 70 ? 7.226 -5.283 -8.941 1.00 96.06 70 ARG A O 1
ATOM 492 N N . ILE A 1 71 ? 8.592 -3.735 -9.826 1.00 96.00 71 ILE A N 1
ATOM 493 C CA . ILE A 1 71 ? 8.529 -2.818 -8.678 1.00 96.00 71 ILE A CA 1
ATOM 494 C C . ILE A 1 71 ? 7.098 -2.312 -8.486 1.00 96.00 71 ILE A C 1
ATOM 496 O O . ILE A 1 71 ? 6.569 -2.380 -7.377 1.00 96.00 71 ILE A O 1
ATOM 500 N N . SER A 1 72 ? 6.442 -1.867 -9.558 1.00 96.12 72 SER A N 1
ATOM 501 C CA . SER A 1 72 ? 5.058 -1.393 -9.505 1.00 96.12 72 SER A CA 1
ATOM 502 C C . SER A 1 72 ? 4.093 -2.479 -9.011 1.00 96.12 72 SER A C 1
ATOM 504 O O . SER A 1 72 ? 3.234 -2.229 -8.158 1.00 96.12 72 SER A O 1
ATOM 506 N N . HIS A 1 73 ? 4.286 -3.726 -9.457 1.00 96.31 73 HIS A N 1
ATOM 507 C CA . HIS A 1 73 ? 3.546 -4.874 -8.941 1.00 96.31 73 HIS A CA 1
ATOM 508 C C . HIS A 1 73 ? 3.735 -5.048 -7.428 1.00 96.31 73 HIS A C 1
ATOM 510 O O . HIS A 1 73 ? 2.748 -5.155 -6.699 1.00 96.3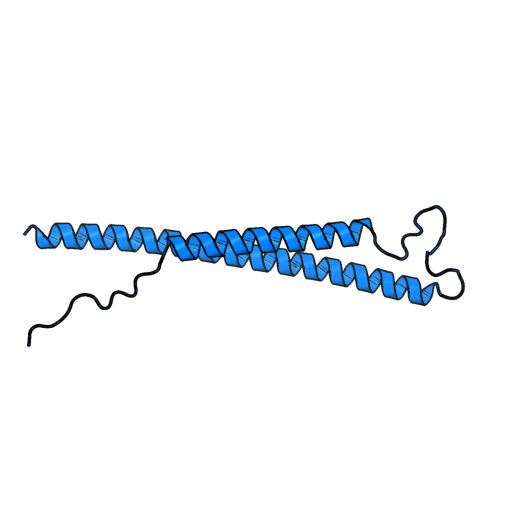1 73 HIS A O 1
ATOM 516 N N . TRP A 1 74 ? 4.976 -5.040 -6.937 1.00 97.75 74 TRP A N 1
ATOM 517 C CA . TRP A 1 74 ? 5.250 -5.183 -5.505 1.00 97.75 74 TRP A CA 1
ATOM 518 C C . TRP A 1 74 ? 4.659 -4.048 -4.671 1.00 97.75 74 TRP A C 1
ATOM 520 O O . TRP A 1 74 ? 4.060 -4.318 -3.631 1.00 97.75 74 TRP A O 1
ATOM 530 N N . LEU A 1 75 ? 4.733 -2.803 -5.147 1.00 97.75 75 LEU A N 1
ATOM 531 C CA . LEU A 1 75 ? 4.117 -1.659 -4.470 1.00 97.75 75 LEU A CA 1
ATOM 532 C C . LEU A 1 75 ? 2.600 -1.838 -4.329 1.00 97.75 75 LEU A C 1
ATOM 534 O O . LEU A 1 75 ? 2.046 -1.585 -3.260 1.00 97.75 75 LEU A O 1
ATOM 538 N N . ARG A 1 76 ? 1.916 -2.347 -5.361 1.00 97.19 76 ARG A N 1
ATOM 539 C CA . ARG A 1 76 ? 0.485 -2.681 -5.263 1.00 97.19 76 ARG A CA 1
ATOM 540 C C . ARG A 1 76 ? 0.204 -3.755 -4.219 1.00 97.19 76 ARG A C 1
ATOM 542 O O . ARG A 1 76 ? -0.763 -3.625 -3.471 1.00 97.19 76 ARG A O 1
ATOM 549 N N . GLN A 1 77 ? 1.021 -4.806 -4.164 1.00 97.50 77 GLN A N 1
ATOM 550 C CA . GLN A 1 77 ? 0.850 -5.865 -3.166 1.00 97.50 77 GLN A CA 1
ATOM 551 C C . GLN A 1 77 ? 1.055 -5.329 -1.747 1.00 97.50 77 GLN A C 1
ATOM 553 O O . GLN A 1 77 ? 0.251 -5.614 -0.863 1.00 97.50 77 GLN A O 1
ATOM 558 N N . TRP A 1 78 ? 2.074 -4.494 -1.535 1.00 96.75 78 TRP A N 1
ATOM 559 C CA . TRP A 1 78 ? 2.311 -3.857 -0.242 1.00 96.75 78 TRP A CA 1
ATOM 560 C C . TRP A 1 78 ? 1.188 -2.909 0.159 1.00 96.75 78 TRP A C 1
ATOM 562 O O . TRP A 1 78 ? 0.718 -2.995 1.288 1.00 96.75 78 TRP A O 1
ATOM 572 N N . SER A 1 79 ? 0.696 -2.072 -0.757 1.00 97.75 79 SER A N 1
ATOM 573 C CA . SER A 1 79 ? -0.473 -1.224 -0.502 1.00 97.75 79 SER A CA 1
ATOM 574 C C . SER A 1 79 ? -1.671 -2.057 -0.025 1.00 97.75 79 SER A C 1
ATOM 576 O O . SER A 1 79 ? -2.242 -1.775 1.026 1.00 97.75 79 SER A O 1
ATOM 578 N N . ARG A 1 80 ? -1.990 -3.157 -0.722 1.00 97.44 80 ARG A N 1
ATOM 579 C CA . ARG A 1 80 ? -3.083 -4.067 -0.334 1.00 97.44 80 ARG A CA 1
ATOM 580 C C . ARG A 1 80 ? -2.867 -4.697 1.040 1.00 97.44 80 ARG A C 1
ATOM 582 O O . ARG A 1 80 ? -3.807 -4.754 1.826 1.00 97.44 80 ARG A O 1
ATOM 589 N N . ALA A 1 81 ? -1.652 -5.153 1.338 1.00 97.38 81 ALA A N 1
ATOM 590 C CA . ALA A 1 81 ? -1.329 -5.764 2.625 1.00 97.38 81 ALA A CA 1
ATOM 591 C C . ALA A 1 81 ? -1.449 -4.763 3.787 1.00 97.38 81 ALA A C 1
ATOM 593 O O . ALA A 1 81 ? -2.000 -5.093 4.840 1.00 97.38 81 ALA A O 1
ATOM 594 N N . VAL A 1 82 ? -0.985 -3.525 3.589 1.00 96.06 82 VAL A N 1
ATOM 595 C CA . VAL A 1 82 ? -1.104 -2.452 4.586 1.00 96.06 82 VAL A CA 1
ATOM 596 C C . VAL A 1 82 ? -2.572 -2.088 4.813 1.00 96.06 82 VAL A C 1
ATOM 598 O O . VAL A 1 82 ? -2.990 -2.005 5.967 1.00 96.06 82 VAL A O 1
ATOM 601 N N . SER A 1 83 ? -3.378 -1.958 3.753 1.00 96.44 83 SER A N 1
ATOM 602 C CA . SER A 1 83 ? -4.827 -1.742 3.886 1.00 96.44 83 SER A CA 1
ATOM 603 C C . SER A 1 83 ? -5.517 -2.882 4.634 1.00 96.44 83 SER A C 1
ATOM 605 O O . SER A 1 83 ? -6.267 -2.624 5.569 1.00 96.44 83 SER A O 1
ATOM 607 N N . ALA A 1 84 ? -5.213 -4.140 4.298 1.00 96.44 84 ALA A N 1
ATOM 608 C CA . ALA A 1 84 ? -5.785 -5.298 4.985 1.00 96.44 84 ALA A CA 1
ATOM 609 C C . ALA A 1 84 ? -5.430 -5.319 6.481 1.00 96.44 84 ALA A C 1
ATOM 611 O O . ALA A 1 84 ? -6.260 -5.663 7.320 1.00 96.44 84 ALA A O 1
ATOM 612 N N . THR A 1 85 ? -4.208 -4.905 6.826 1.00 94.19 85 THR A N 1
ATOM 613 C CA . THR A 1 85 ? -3.778 -4.797 8.226 1.00 94.19 85 THR A CA 1
ATOM 614 C C . THR A 1 85 ? -4.522 -3.673 8.948 1.00 94.19 85 THR A C 1
ATOM 616 O O . THR A 1 85 ? -4.968 -3.860 10.078 1.00 94.19 85 THR A O 1
ATOM 619 N N . ALA A 1 86 ? -4.716 -2.525 8.293 1.00 93.69 86 ALA A N 1
ATOM 620 C CA . ALA A 1 86 ? -5.502 -1.423 8.839 1.00 93.69 86 ALA A CA 1
ATOM 621 C C . ALA A 1 86 ? -6.966 -1.815 9.087 1.00 93.69 86 ALA A C 1
ATOM 623 O O . ALA A 1 86 ? -7.548 -1.431 10.101 1.00 93.69 86 ALA A O 1
ATOM 624 N N . ASP A 1 87 ? -7.560 -2.594 8.183 1.00 92.31 87 ASP A N 1
ATOM 625 C CA . ASP A 1 87 ? -8.929 -3.081 8.335 1.00 92.31 87 ASP A CA 1
ATOM 626 C C . ASP A 1 87 ? -9.042 -4.076 9.490 1.00 92.31 87 ASP A C 1
ATOM 628 O O . ASP A 1 87 ? -9.923 -3.917 10.332 1.00 92.31 87 ASP A O 1
ATOM 632 N N . ALA A 1 88 ? -8.098 -5.016 9.610 1.00 92.69 88 ALA A N 1
ATOM 633 C CA . ALA A 1 88 ? -8.045 -5.942 10.740 1.00 92.69 88 ALA A CA 1
ATOM 634 C C . ALA A 1 88 ? -7.899 -5.215 12.090 1.00 92.69 88 ALA A C 1
ATOM 636 O O . ALA A 1 88 ? -8.596 -5.551 13.048 1.00 92.69 88 ALA A O 1
ATOM 637 N N . LEU A 1 89 ? -7.045 -4.185 12.165 1.00 89.56 89 LEU A N 1
ATOM 638 C CA . LEU A 1 89 ? -6.906 -3.339 13.357 1.00 89.56 89 LEU A CA 1
ATOM 639 C C . LEU A 1 89 ? -8.195 -2.571 13.667 1.00 89.56 89 LEU A C 1
ATOM 641 O O . LEU A 1 89 ? -8.609 -2.501 14.824 1.00 89.56 89 LEU A O 1
ATOM 645 N N . GLY A 1 90 ? -8.850 -2.026 12.640 1.00 86.75 90 GLY A N 1
ATOM 646 C CA . GLY A 1 90 ? -10.133 -1.343 12.784 1.00 86.75 90 GLY A CA 1
ATOM 647 C C . GLY A 1 90 ? -11.219 -2.261 13.346 1.00 86.75 90 GLY A C 1
ATOM 648 O O . GLY A 1 90 ? -11.898 -1.887 14.301 1.00 86.75 90 GLY A O 1
ATOM 649 N N . THR A 1 91 ? -11.346 -3.476 12.805 1.00 88.06 91 THR A N 1
ATOM 650 C CA . THR A 1 91 ? -12.288 -4.490 13.300 1.00 88.06 91 THR A CA 1
ATOM 651 C C . THR A 1 91 ? -11.979 -4.876 14.745 1.00 88.06 91 THR A C 1
ATOM 653 O O . THR A 1 91 ? -12.866 -4.801 15.593 1.00 88.06 91 THR A O 1
ATOM 656 N N . ALA A 1 92 ? -10.717 -5.183 15.060 1.00 84.81 92 ALA A N 1
ATOM 657 C CA . ALA A 1 92 ? -10.311 -5.546 16.417 1.00 84.81 92 ALA A CA 1
ATOM 658 C C . ALA A 1 92 ? -10.606 -4.430 17.4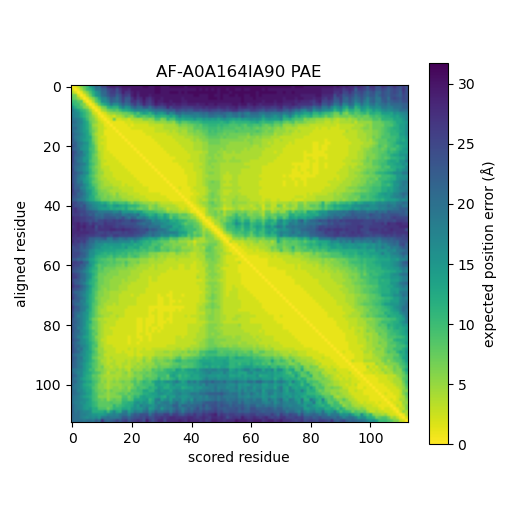38 1.00 84.81 92 ALA A C 1
ATOM 660 O O . ALA A 1 92 ? -11.079 -4.707 18.540 1.00 84.81 92 ALA A O 1
ATOM 661 N N . GLY A 1 93 ? -10.386 -3.162 17.068 1.00 83.62 93 GLY A N 1
ATOM 662 C CA . GLY A 1 93 ? -10.720 -2.013 17.914 1.00 83.62 93 GLY A CA 1
ATOM 663 C C . GLY A 1 93 ? -12.222 -1.891 18.201 1.00 83.62 93 GLY A C 1
ATOM 664 O O . GLY A 1 93 ? -12.618 -1.628 19.341 1.00 83.62 93 GLY A O 1
ATOM 665 N N . VAL A 1 94 ? -13.076 -2.123 17.198 1.00 82.38 94 VAL A N 1
ATOM 666 C CA . VAL A 1 94 ? -14.543 -2.096 17.356 1.00 82.38 94 VAL A CA 1
ATOM 667 C C . VAL A 1 94 ? -15.026 -3.229 18.261 1.00 82.38 94 VAL A C 1
ATOM 669 O O . VAL A 1 94 ? -15.798 -2.971 19.194 1.00 82.38 94 VAL A O 1
ATOM 672 N N . ASP A 1 95 ? -14.549 -4.452 18.031 1.00 83.31 95 ASP A N 1
ATOM 673 C CA . ASP A 1 95 ? -14.936 -5.639 18.802 1.00 83.31 95 ASP A CA 1
ATOM 674 C C . ASP A 1 95 ? -14.539 -5.497 20.274 1.00 83.31 95 ASP A C 1
ATOM 676 O O . ASP A 1 95 ? -15.338 -5.753 21.186 1.00 83.31 95 ASP A O 1
ATOM 680 N N . TYR A 1 96 ? -13.331 -4.985 20.514 1.00 80.31 96 TYR A N 1
ATOM 681 C CA . TYR A 1 96 ? -12.846 -4.719 21.859 1.00 80.31 96 TYR A CA 1
ATOM 682 C C . TYR A 1 96 ? -13.687 -3.639 22.561 1.00 80.31 96 TYR A C 1
ATOM 684 O O . TYR A 1 96 ? -14.162 -3.849 23.677 1.00 80.31 96 TYR A O 1
ATOM 692 N N . SER A 1 97 ? -13.982 -2.521 21.884 1.00 79.50 97 SER A N 1
ATOM 693 C CA . SER A 1 97 ? -14.825 -1.448 22.445 1.00 79.50 97 SER A CA 1
ATOM 694 C C . SER A 1 97 ? -16.240 -1.911 22.814 1.00 79.50 97 SER A C 1
ATOM 696 O O . SER A 1 97 ? -16.892 -1.334 23.689 1.00 79.50 97 SER A O 1
ATOM 698 N N . THR A 1 98 ? -16.753 -2.913 22.099 1.00 81.44 98 THR A N 1
ATOM 699 C CA . THR A 1 98 ? -18.088 -3.474 22.319 1.00 81.44 98 THR A CA 1
ATOM 700 C C . THR A 1 98 ? -18.075 -4.399 23.528 1.00 81.44 98 THR A C 1
ATOM 702 O O . THR A 1 98 ? -18.949 -4.286 24.388 1.00 81.44 98 THR A O 1
ATOM 705 N N . THR A 1 99 ? -17.045 -5.241 23.631 1.00 83.44 99 THR A N 1
ATOM 706 C CA . THR A 1 99 ? -16.823 -6.131 24.778 1.00 83.44 99 THR A CA 1
ATOM 707 C C . THR A 1 99 ? -16.657 -5.337 26.072 1.00 83.44 99 THR A C 1
ATOM 709 O O . THR A 1 99 ? -17.308 -5.648 27.067 1.00 83.44 99 THR A O 1
ATOM 712 N N . GLU A 1 100 ? -15.868 -4.261 26.050 1.00 78.56 100 GLU A N 1
ATOM 713 C CA . GLU A 1 100 ? -15.649 -3.423 27.233 1.00 78.56 100 GLU A CA 1
ATOM 714 C C . GLU A 1 100 ? -16.932 -2.712 27.684 1.00 78.56 100 GLU A C 1
ATOM 716 O O . GLU A 1 100 ? -17.265 -2.708 28.868 1.00 78.56 100 GLU A O 1
ATOM 721 N N . ARG A 1 101 ? -17.728 -2.181 26.744 1.00 79.44 101 ARG A N 1
ATOM 722 C CA . ARG A 1 101 ? -19.033 -1.575 27.069 1.00 79.44 101 ARG A CA 1
ATOM 723 C C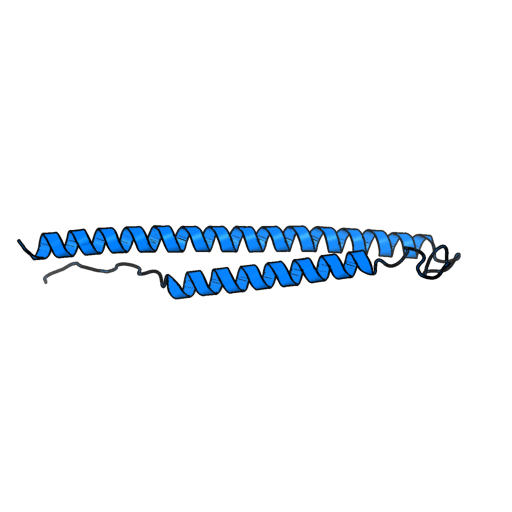 . ARG A 1 101 ? -20.003 -2.574 27.693 1.00 79.44 101 ARG A C 1
ATOM 725 O O . ARG A 1 101 ? -20.745 -2.209 28.604 1.00 79.44 101 ARG A O 1
ATOM 732 N N . GLU A 1 102 ? -20.022 -3.808 27.205 1.00 80.94 102 GLU A N 1
ATOM 733 C CA . GLU A 1 102 ? -20.873 -4.865 27.753 1.00 80.94 102 GLU A CA 1
ATOM 734 C C . GLU A 1 102 ? -20.412 -5.288 29.155 1.00 80.94 102 GLU A C 1
ATOM 736 O O . GLU A 1 102 ? -21.229 -5.394 30.071 1.00 80.94 102 GLU A O 1
ATOM 741 N N . ASN A 1 103 ? -19.103 -5.440 29.361 1.00 80.06 103 ASN A N 1
ATOM 742 C CA . ASN A 1 103 ? -18.535 -5.733 30.675 1.00 80.06 103 ASN A CA 1
ATOM 743 C C . ASN A 1 103 ? -18.817 -4.610 31.680 1.00 80.06 103 ASN A C 1
ATOM 745 O O . ASN A 1 103 ? -19.292 -4.885 32.782 1.00 80.06 103 ASN A O 1
ATOM 749 N N . ALA A 1 104 ? -18.620 -3.348 31.289 1.00 78.88 104 ALA A N 1
ATOM 750 C CA . ALA A 1 104 ? -18.907 -2.191 32.133 1.00 78.88 104 ALA A CA 1
ATOM 751 C C . ALA A 1 104 ? -20.384 -2.139 32.559 1.00 78.88 104 ALA A C 1
ATOM 753 O O . ALA A 1 104 ? -20.682 -1.871 33.724 1.00 78.88 104 ALA A O 1
ATOM 754 N N . ARG A 1 105 ? -21.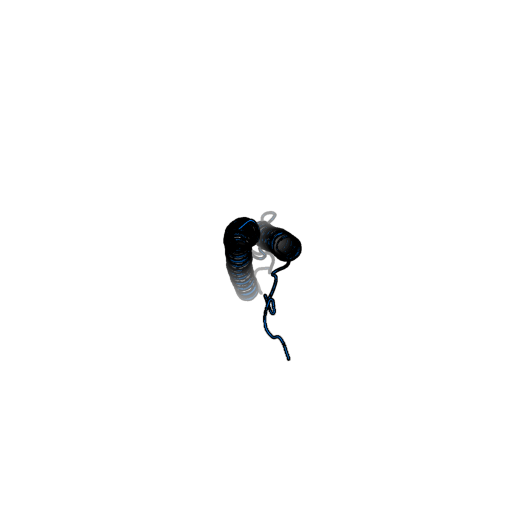321 -2.462 31.653 1.00 81.62 105 ARG A N 1
ATOM 755 C CA . ARG A 1 105 ? -22.755 -2.569 31.984 1.00 81.62 105 ARG A CA 1
ATOM 756 C C . ARG A 1 105 ? -23.037 -3.672 32.997 1.00 81.62 105 ARG A C 1
ATOM 758 O O . ARG A 1 105 ? -23.804 -3.445 33.929 1.00 81.62 105 ARG A O 1
ATOM 765 N N . ARG A 1 106 ? -22.424 -4.848 32.837 1.00 81.81 106 ARG A N 1
ATOM 766 C CA . ARG A 1 106 ? -22.589 -5.973 33.774 1.00 81.81 106 ARG A CA 1
ATOM 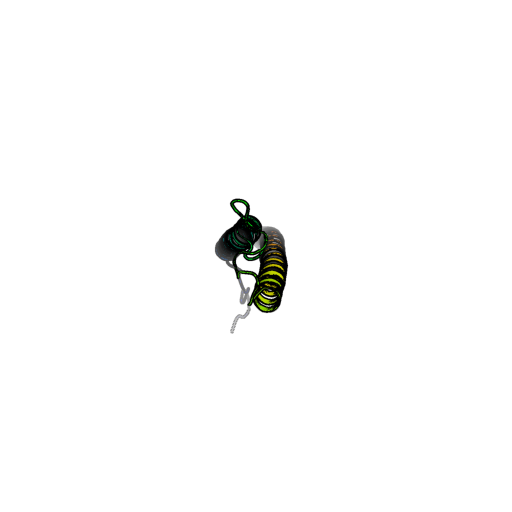767 C C . ARG A 1 106 ? -22.044 -5.644 35.158 1.00 81.81 106 ARG A C 1
ATOM 769 O O . ARG A 1 106 ? -22.713 -5.928 36.145 1.00 81.81 106 ARG A O 1
ATOM 776 N N . ILE A 1 107 ? -20.876 -5.006 35.228 1.00 80.19 107 ILE A N 1
ATOM 777 C CA . ILE A 1 107 ? -20.277 -4.561 36.493 1.00 80.19 107 ILE A CA 1
ATOM 778 C C . ILE A 1 107 ? -21.166 -3.507 37.163 1.00 80.19 107 ILE A C 1
ATOM 780 O O . ILE A 1 107 ? -21.462 -3.631 38.348 1.00 80.19 107 ILE A O 1
ATOM 784 N N . ALA A 1 108 ? -21.653 -2.514 36.413 1.00 81.69 108 ALA A N 1
ATOM 785 C CA . ALA A 1 108 ? -22.561 -1.498 36.945 1.00 81.69 108 ALA A CA 1
ATOM 786 C C . ALA A 1 108 ? -23.886 -2.096 37.457 1.00 81.69 108 ALA A C 1
ATOM 788 O O . ALA A 1 108 ? -24.412 -1.649 38.473 1.00 81.69 108 ALA A O 1
ATOM 789 N N . ALA A 1 109 ? -24.417 -3.122 36.785 1.00 78.31 109 ALA A N 1
ATOM 790 C CA . ALA A 1 109 ? -25.610 -3.834 37.235 1.00 78.31 109 ALA A CA 1
ATOM 791 C C . ALA A 1 109 ? -25.355 -4.669 38.503 1.00 78.31 109 ALA A C 1
ATOM 793 O O . ALA A 1 109 ? -26.204 -4.695 39.389 1.00 78.31 109 ALA A O 1
ATOM 794 N N . ALA A 1 110 ? -24.189 -5.315 38.608 1.00 78.19 110 ALA A N 1
ATOM 795 C CA . ALA A 1 110 ? -23.805 -6.115 39.771 1.00 78.19 110 ALA A CA 1
ATOM 796 C C . ALA A 1 110 ? -23.469 -5.264 41.009 1.00 78.19 110 ALA A C 1
ATOM 798 O O . ALA A 1 110 ? -23.712 -5.704 42.124 1.00 78.19 110 ALA A O 1
ATOM 799 N N . GLY A 1 111 ? -22.933 -4.051 40.829 1.00 69.00 111 GLY A N 1
ATOM 800 C CA . GLY A 1 111 ? -22.628 -3.125 41.929 1.00 69.00 111 GLY A CA 1
ATOM 801 C C . GLY A 1 111 ? -23.836 -2.370 42.499 1.00 69.00 111 GLY A C 1
ATOM 802 O O . GLY A 1 111 ? -23.699 -1.702 43.518 1.00 69.00 111 GLY A O 1
ATOM 803 N N . ASN A 1 112 ? -25.003 -2.463 41.851 1.00 56.06 112 ASN A N 1
ATOM 804 C CA . ASN A 1 112 ? -26.270 -1.873 42.303 1.00 56.06 112 ASN A CA 1
ATOM 805 C C . ASN A 1 112 ? -27.179 -2.880 43.049 1.00 56.06 112 ASN A C 1
ATOM 807 O O . ASN A 1 112 ? -28.351 -2.573 43.282 1.00 56.06 112 ASN A O 1
ATOM 811 N N . GLN A 1 113 ? -26.668 -4.069 43.397 1.00 47.47 113 GLN A N 1
ATOM 812 C CA . GLN A 1 113 ? -27.320 -5.071 44.255 1.00 47.47 113 GLN A CA 1
ATOM 813 C C . GLN A 1 113 ? -26.599 -5.178 45.598 1.00 47.47 113 GLN A C 1
ATOM 815 O O . GLN A 1 113 ? -27.300 -5.446 46.598 1.00 47.47 113 GLN A O 1
#